Protein AF-A0A7C5J771-F1 (afdb_monomer)

Solvent-accessible surface area (backbone atoms only — not comparable to full-atom values): 5574 Å² total; per-residue (Å²): 132,83,84,83,63,38,43,35,36,41,27,41,78,88,68,50,71,83,47,77,44,59,74,85,62,98,70,82,78,76,44,67,43,86,45,91,99,46,33,26,35,40,42,54,72,89,44,48,48,36,40,71,98,40,75,53,65,66,87,81,42,66,66,50,98,90,43,32,26,72,41,87,40,63,89,75,47,41,35,38,41,39,44,98,64,33,36,37,39,37,34,58,116

Mean predicted aligned error: 6.94 Å

Radius of gyration: 12.72 Å; Cα contacts (8 Å, |Δi|>4): 174; chains: 1; bounding box: 32×28×36 Å

Structure (mmCIF, N/CA/C/O backbone):
data_AF-A0A7C5J771-F1
#
_entry.id   AF-A0A7C5J771-F1
#
loop_
_atom_site.group_PDB
_atom_site.id
_atom_site.type_symbol
_atom_site.label_atom_id
_atom_site.label_alt_id
_atom_site.label_comp_id
_atom_site.label_asym_id
_atom_site.label_entity_id
_atom_site.label_seq_id
_atom_site.pdbx_PDB_ins_code
_atom_site.Cartn_x
_atom_site.Cartn_y
_atom_site.Cartn_z
_atom_site.occupa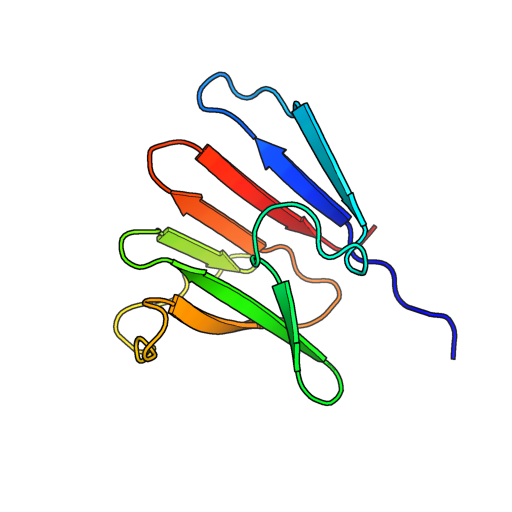ncy
_atom_site.B_iso_or_equiv
_atom_site.auth_seq_id
_atom_site.auth_comp_id
_atom_site.auth_asym_id
_atom_site.auth_atom_id
_atom_site.pdbx_PDB_model_num
ATOM 1 N N . MET A 1 1 ? 6.414 9.467 -24.761 1.00 42.94 1 MET A N 1
ATOM 2 C CA . MET A 1 1 ? 5.690 8.638 -23.779 1.00 42.94 1 MET A CA 1
ATOM 3 C C . MET A 1 1 ? 4.862 9.582 -22.930 1.00 42.94 1 MET A C 1
ATOM 5 O O . MET A 1 1 ? 5.429 10.524 -22.393 1.00 42.94 1 MET A O 1
ATOM 9 N N . SER A 1 2 ? 3.541 9.431 -22.921 1.00 49.94 2 SER A N 1
ATOM 10 C CA . SER A 1 2 ? 2.648 10.178 -22.030 1.00 49.94 2 SER A CA 1
ATOM 11 C C . SER A 1 2 ? 2.971 9.811 -20.581 1.00 49.94 2 SER A C 1
ATOM 13 O O . SER A 1 2 ? 3.162 8.634 -20.282 1.00 49.94 2 SER A O 1
ATOM 15 N N . ALA A 1 3 ? 3.074 10.804 -19.696 1.00 57.59 3 ALA A N 1
ATOM 16 C CA . ALA A 1 3 ? 3.210 10.545 -18.268 1.00 57.59 3 ALA A CA 1
ATOM 17 C C . ALA A 1 3 ? 1.941 9.822 -17.793 1.00 57.59 3 ALA A C 1
ATOM 19 O O . ALA A 1 3 ? 0.838 10.336 -17.969 1.00 57.59 3 ALA A O 1
ATOM 20 N N . GLN A 1 4 ? 2.097 8.606 -17.274 1.00 65.12 4 GLN A N 1
ATOM 21 C CA . GLN A 1 4 ? 1.004 7.866 -16.656 1.00 65.12 4 GLN A CA 1
ATOM 22 C C . GLN A 1 4 ? 0.716 8.507 -15.297 1.00 65.12 4 GLN A C 1
ATOM 24 O O . GLN A 1 4 ? 1.613 8.598 -14.458 1.00 65.12 4 GLN A O 1
ATOM 29 N N . THR A 1 5 ? -0.510 8.990 -15.102 1.00 66.00 5 THR A N 1
ATOM 30 C CA . THR A 1 5 ? -0.946 9.578 -13.831 1.00 66.00 5 THR A CA 1
ATOM 31 C C . THR A 1 5 ? -1.557 8.482 -12.973 1.00 66.00 5 THR A C 1
ATOM 33 O O . THR A 1 5 ? -2.393 7.718 -13.442 1.00 66.00 5 THR A O 1
ATOM 36 N N . ILE A 1 6 ? -1.131 8.404 -11.717 1.00 66.88 6 ILE A N 1
ATOM 37 C CA . ILE A 1 6 ? -1.767 7.571 -10.699 1.00 66.88 6 ILE A CA 1
ATOM 38 C C . ILE A 1 6 ? -2.464 8.511 -9.724 1.00 66.88 6 ILE A C 1
ATOM 40 O O . ILE A 1 6 ? -1.881 9.523 -9.313 1.00 66.88 6 ILE A O 1
ATOM 44 N N . GLU A 1 7 ? -3.690 8.165 -9.348 1.00 74.06 7 GLU A N 1
ATOM 45 C CA . GLU A 1 7 ? -4.429 8.853 -8.300 1.00 74.06 7 GLU A CA 1
ATOM 46 C C . GLU A 1 7 ? -4.473 7.980 -7.043 1.00 74.06 7 GLU A C 1
ATOM 48 O O . GLU A 1 7 ? -4.756 6.780 -7.088 1.00 74.06 7 GLU A O 1
ATOM 53 N N . ALA A 1 8 ? -4.187 8.598 -5.901 1.00 74.12 8 ALA A N 1
ATOM 54 C CA . ALA A 1 8 ? -4.393 8.002 -4.592 1.00 74.12 8 ALA A CA 1
ATOM 55 C C . ALA A 1 8 ? -5.478 8.767 -3.830 1.00 74.12 8 ALA A C 1
ATOM 57 O O . ALA A 1 8 ? -5.614 9.981 -3.972 1.00 74.12 8 ALA A O 1
ATOM 58 N N . ALA A 1 9 ? -6.248 8.066 -3.006 1.00 79.88 9 ALA A N 1
ATOM 59 C CA . ALA A 1 9 ? -7.286 8.638 -2.164 1.00 79.88 9 ALA A CA 1
ATOM 60 C C . ALA A 1 9 ? -7.091 8.217 -0.705 1.00 79.88 9 ALA A C 1
ATOM 62 O O . ALA A 1 9 ? -6.787 7.057 -0.417 1.00 79.88 9 ALA A O 1
ATOM 63 N N . ILE A 1 10 ? -7.305 9.157 0.220 1.00 80.00 10 ILE A N 1
ATOM 64 C CA . ILE A 1 10 ? -7.315 8.876 1.659 1.00 80.00 10 ILE A CA 1
ATOM 65 C C . ILE A 1 10 ? -8.759 8.769 2.124 1.00 80.00 10 ILE A C 1
ATOM 67 O O . ILE A 1 10 ? -9.512 9.748 2.081 1.00 80.00 10 ILE A O 1
ATOM 71 N N . ARG A 1 11 ? -9.122 7.580 2.599 1.00 83.44 11 ARG A N 1
ATOM 72 C CA . ARG A 1 11 ? -10.418 7.268 3.186 1.00 83.44 11 ARG A CA 1
ATOM 73 C C . ARG A 1 11 ? -10.296 7.139 4.702 1.00 83.44 11 ARG A C 1
ATOM 75 O O . ARG A 1 11 ? -9.486 6.372 5.222 1.00 83.44 11 ARG A O 1
ATOM 82 N N . PHE A 1 12 ? -11.124 7.889 5.414 1.00 82.94 12 PHE A N 1
ATOM 83 C CA . PHE A 1 12 ? -11.154 7.910 6.874 1.00 82.94 12 PHE A CA 1
ATOM 84 C C . PHE A 1 12 ? -12.074 6.811 7.437 1.00 82.94 12 PHE A C 1
ATOM 86 O O . PHE A 1 12 ? -12.837 6.208 6.678 1.00 82.94 12 PHE A O 1
ATOM 93 N N . PRO A 1 13 ? -12.023 6.522 8.756 1.00 85.69 13 PRO A N 1
ATOM 94 C CA . PRO A 1 13 ? -12.852 5.480 9.373 1.00 85.69 13 PRO A CA 1
ATOM 95 C C . PRO A 1 13 ? -14.366 5.648 9.168 1.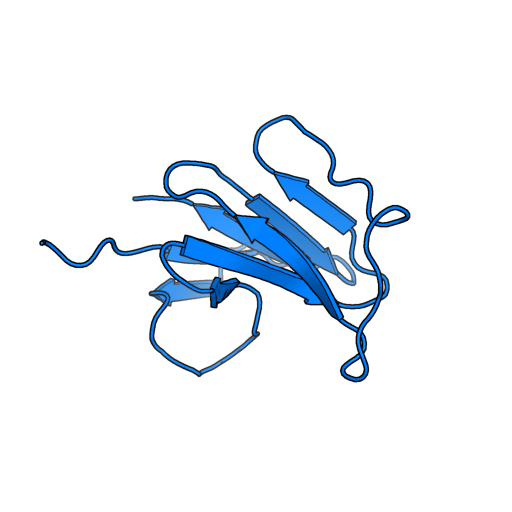00 85.69 13 PRO A C 1
ATOM 97 O O . PRO A 1 13 ? -15.1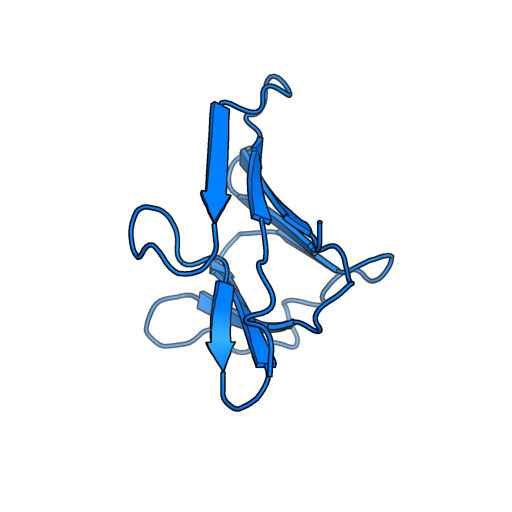09 4.675 9.254 1.00 85.69 13 PRO A O 1
ATOM 100 N N . ASP A 1 14 ? -14.827 6.871 8.905 1.00 87.69 14 ASP A N 1
ATOM 101 C CA . ASP A 1 14 ? -16.219 7.203 8.577 1.00 87.69 14 ASP A CA 1
ATOM 102 C C . ASP A 1 14 ? -16.594 6.909 7.110 1.00 87.69 14 ASP A C 1
ATOM 104 O O . ASP A 1 14 ? -17.747 7.075 6.715 1.00 87.69 14 ASP A O 1
ATOM 108 N N . GLY A 1 15 ? -15.638 6.447 6.301 1.00 81.12 15 GLY A N 1
ATOM 109 C CA . GLY A 1 15 ? -15.804 6.141 4.885 1.00 81.12 15 GLY A CA 1
ATOM 110 C C . GLY A 1 15 ? -15.624 7.341 3.953 1.00 81.12 15 GLY A C 1
ATOM 111 O O . GLY A 1 15 ? -15.646 7.148 2.733 1.00 81.12 15 GLY A O 1
ATOM 112 N N . GLU A 1 16 ? -15.412 8.548 4.486 1.00 87.69 16 GLU A N 1
ATOM 113 C CA . GLU A 1 16 ? -15.257 9.774 3.705 1.00 87.69 16 GLU A CA 1
ATOM 114 C C . GLU A 1 16 ? -13.879 9.833 3.030 1.00 87.69 16 GLU A C 1
ATOM 116 O O . GLU A 1 16 ? -12.851 9.547 3.650 1.00 87.69 16 GLU A O 1
ATOM 121 N N . ILE A 1 17 ? -13.853 10.236 1.755 1.00 82.81 17 ILE A N 1
ATOM 122 C CA . ILE A 1 17 ? -12.616 10.594 1.056 1.00 82.81 17 ILE A CA 1
ATOM 123 C C . ILE A 1 17 ? -12.400 12.090 1.236 1.00 82.81 17 ILE A C 1
ATOM 125 O O . ILE A 1 17 ? -13.179 12.882 0.707 1.00 82.81 17 ILE A O 1
ATOM 129 N N . ARG A 1 18 ? -11.334 12.480 1.936 1.00 79.50 18 ARG A N 1
ATOM 130 C CA . ARG A 1 18 ? -11.029 13.908 2.156 1.00 79.50 18 ARG A CA 1
ATOM 131 C C . ARG A 1 18 ? -9.891 14.429 1.293 1.00 79.50 18 ARG A C 1
ATOM 133 O O . ARG A 1 18 ? -9.765 15.636 1.125 1.00 79.50 18 ARG A O 1
ATOM 140 N N . GLU A 1 19 ? -9.080 13.538 0.733 1.00 73.50 19 GLU A N 1
ATOM 141 C CA . GLU A 1 19 ? -7.904 13.922 -0.040 1.00 73.50 19 GLU A CA 1
ATOM 142 C C . GLU A 1 19 ? -7.736 13.014 -1.257 1.00 73.50 19 GLU A C 1
ATOM 144 O O . GLU A 1 19 ? -7.893 11.793 -1.160 1.00 73.50 19 GLU A O 1
ATOM 149 N N . ARG A 1 20 ? -7.434 13.636 -2.402 1.00 73.12 20 ARG A N 1
ATOM 150 C CA . ARG A 1 20 ? -7.007 12.977 -3.638 1.00 73.12 20 ARG A CA 1
ATOM 151 C C . ARG A 1 20 ? -5.629 13.506 -4.006 1.00 73.12 20 ARG A C 1
ATOM 153 O O . ARG A 1 20 ? -5.418 14.717 -4.016 1.00 73.12 20 ARG A O 1
ATOM 160 N N . LEU A 1 21 ? -4.715 12.597 -4.300 1.00 67.12 21 LEU A N 1
ATOM 161 C CA . LEU A 1 21 ? -3.304 12.869 -4.519 1.00 67.12 21 LEU A CA 1
ATOM 162 C C . LEU A 1 21 ? -2.924 12.400 -5.920 1.00 67.12 21 LEU A C 1
ATOM 164 O O . LEU A 1 21 ? -3.137 11.238 -6.259 1.00 67.12 21 LEU A O 1
ATOM 168 N N . CYS A 1 22 ? -2.317 13.282 -6.712 1.00 64.31 22 CYS A N 1
ATOM 169 C CA . CYS A 1 22 ? -1.644 12.875 -7.942 1.00 64.31 22 CYS A CA 1
ATOM 170 C C . CYS A 1 22 ? -0.208 12.478 -7.601 1.00 64.31 22 CYS A C 1
ATOM 172 O O . CYS A 1 22 ? 0.548 13.275 -7.028 1.00 64.31 22 CYS A O 1
ATOM 174 N N . VAL A 1 23 ? 0.177 11.255 -7.963 1.00 56.97 23 VAL A N 1
ATOM 175 C CA . VAL A 1 23 ? 1.510 10.736 -7.652 1.00 56.97 23 VAL A CA 1
ATOM 176 C C . VAL A 1 23 ? 2.562 11.548 -8.423 1.00 56.97 23 VAL A C 1
ATOM 178 O O . VAL A 1 23 ? 2.604 11.553 -9.650 1.00 56.97 23 VAL A O 1
ATOM 181 N N . GLY A 1 24 ? 3.368 12.313 -7.679 1.00 52.38 24 GLY A N 1
ATOM 182 C CA . GLY A 1 24 ? 4.308 13.316 -8.200 1.00 52.38 24 GLY A CA 1
ATOM 183 C C . GLY A 1 24 ? 4.440 14.549 -7.298 1.00 52.38 24 GLY A C 1
ATOM 184 O O . GLY A 1 24 ? 5.476 15.214 -7.299 1.00 52.38 24 GLY A O 1
ATOM 185 N N . GLN A 1 25 ? 3.436 14.828 -6.459 1.00 49.62 25 GLN A N 1
ATOM 186 C CA . GLN A 1 25 ? 3.550 15.824 -5.394 1.00 49.62 25 GLN A CA 1
ATOM 187 C C . GLN A 1 25 ? 3.986 15.151 -4.085 1.00 49.62 25 GLN A C 1
ATOM 189 O O . GLN A 1 25 ? 3.228 14.416 -3.467 1.00 49.62 25 GLN A O 1
ATOM 194 N N . ARG A 1 26 ? 5.225 15.422 -3.648 1.00 45.75 26 ARG A N 1
ATOM 195 C CA . ARG A 1 26 ? 5.850 14.959 -2.383 1.00 45.75 26 ARG A CA 1
ATOM 196 C C . ARG A 1 26 ? 5.205 15.563 -1.120 1.00 45.75 26 ARG A C 1
ATOM 198 O O . ARG A 1 26 ? 5.900 15.965 -0.188 1.00 45.75 26 ARG A O 1
ATOM 205 N N . ARG A 1 27 ? 3.883 15.708 -1.080 1.00 43.47 27 ARG A N 1
ATOM 206 C CA . ARG A 1 27 ? 3.167 16.238 0.081 1.00 43.47 27 ARG A CA 1
ATOM 207 C C . ARG A 1 27 ? 2.149 15.215 0.552 1.00 43.47 27 ARG A C 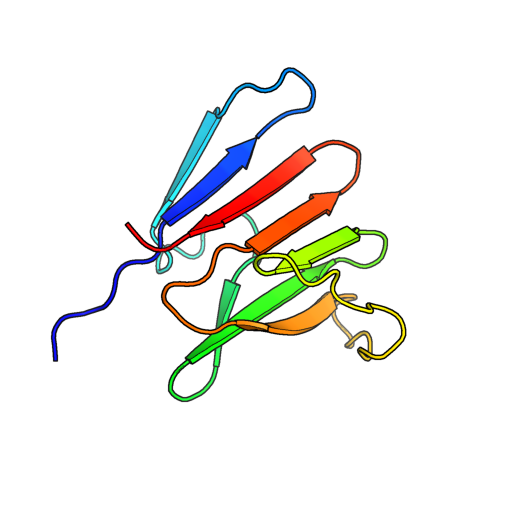1
ATOM 209 O O . ARG A 1 27 ? 1.086 15.098 -0.026 1.00 43.47 27 ARG A O 1
ATOM 216 N N . GLY A 1 28 ? 2.509 14.531 1.634 1.00 42.81 28 GLY A N 1
ATOM 217 C CA . GLY A 1 28 ? 1.577 13.773 2.457 1.00 42.81 28 GLY A CA 1
ATOM 218 C C . GLY A 1 28 ? 1.517 12.296 2.097 1.00 42.81 28 GLY A C 1
ATOM 219 O O . GLY A 1 28 ? 0.740 11.902 1.246 1.00 42.81 28 GLY A O 1
ATOM 220 N N . PHE A 1 29 ? 2.298 11.500 2.828 1.00 47.53 29 PHE A N 1
ATOM 221 C CA . PHE A 1 29 ? 2.302 10.034 2.857 1.00 47.53 29 PHE A CA 1
ATOM 222 C C . PHE A 1 29 ? 2.935 9.341 1.645 1.00 47.53 29 PHE A C 1
ATOM 224 O O . PHE A 1 29 ? 2.346 9.209 0.576 1.00 47.53 29 PHE A O 1
ATOM 231 N N . GLY A 1 30 ? 4.166 8.863 1.865 1.00 53.78 30 GLY A N 1
ATOM 232 C CA . GLY A 1 30 ? 4.900 7.958 0.985 1.00 53.78 30 GLY A CA 1
ATOM 233 C C . GLY A 1 30 ? 4.211 6.606 0.922 1.00 53.78 30 GLY A C 1
ATOM 234 O O . GLY A 1 30 ? 4.665 5.654 1.526 1.00 53.78 30 GLY A O 1
ATOM 235 N N . LEU A 1 31 ? 3.065 6.543 0.248 1.00 68.12 31 LEU A N 1
ATOM 236 C CA . LEU A 1 31 ? 2.399 5.280 -0.039 1.00 68.12 31 LEU A CA 1
ATOM 237 C C . LEU A 1 31 ? 2.902 4.689 -1.350 1.00 68.12 31 LEU A C 1
ATOM 239 O O . LEU A 1 31 ? 2.876 3.479 -1.507 1.00 68.12 31 LEU A O 1
ATOM 243 N N . LEU A 1 32 ? 3.342 5.531 -2.290 1.00 75.69 32 LEU A N 1
ATOM 244 C CA . LEU A 1 32 ? 3.845 5.110 -3.589 1.00 75.69 32 LEU A CA 1
ATOM 245 C C . LEU A 1 32 ? 5.096 5.907 -3.967 1.00 75.69 32 LEU A C 1
ATOM 247 O O . LEU A 1 32 ? 5.065 7.139 -3.992 1.00 75.69 32 LEU A O 1
ATOM 251 N N . GLU A 1 33 ? 6.171 5.209 -4.314 1.00 76.88 33 GLU A N 1
ATOM 252 C CA . GLU A 1 33 ? 7.419 5.806 -4.786 1.00 76.88 33 GLU A CA 1
ATOM 253 C C . GLU A 1 33 ? 7.785 5.294 -6.186 1.00 76.88 33 GLU A C 1
ATOM 255 O O . GLU A 1 33 ? 7.548 4.120 -6.491 1.00 76.88 33 GLU A O 1
ATOM 260 N N . PRO A 1 34 ? 8.362 6.137 -7.064 1.00 75.81 34 PRO A N 1
ATOM 261 C CA . PRO A 1 34 ? 8.936 5.666 -8.319 1.00 75.81 34 PRO A CA 1
ATOM 262 C C . PRO A 1 34 ? 10.079 4.679 -8.046 1.00 75.81 34 PRO A C 1
ATOM 264 O O . PRO A 1 34 ? 10.986 4.980 -7.271 1.00 75.81 34 PRO A O 1
ATOM 267 N N . ALA A 1 35 ? 10.071 3.526 -8.713 1.00 76.62 35 ALA A N 1
ATOM 268 C CA . ALA A 1 35 ? 11.105 2.504 -8.576 1.00 76.62 35 ALA A CA 1
ATOM 269 C C . ALA A 1 35 ? 11.468 1.922 -9.947 1.00 76.62 35 ALA A C 1
ATOM 271 O O . ALA A 1 35 ? 10.735 1.106 -10.508 1.00 76.62 35 ALA A O 1
ATOM 272 N N . GLY A 1 36 ? 12.616 2.344 -10.489 1.00 76.75 36 GLY A N 1
ATOM 273 C CA . GLY A 1 36 ? 13.036 1.975 -11.844 1.00 76.75 36 GLY A CA 1
ATOM 274 C C . GLY A 1 36 ? 12.001 2.411 -12.884 1.00 76.75 36 GLY A C 1
ATOM 275 O O . GLY A 1 36 ? 11.622 3.579 -12.919 1.00 76.75 36 GLY A O 1
ATOM 276 N N . ASP A 1 37 ? 11.526 1.454 -13.683 1.00 71.25 37 ASP A N 1
ATOM 277 C CA . ASP A 1 37 ? 10.497 1.664 -14.714 1.00 71.25 37 ASP A CA 1
ATOM 278 C C . ASP A 1 37 ? 9.056 1.520 -14.181 1.00 71.25 37 ASP A C 1
ATOM 280 O O . ASP A 1 37 ? 8.099 1.496 -14.955 1.00 71.25 37 ASP A O 1
ATOM 284 N N . GLY A 1 38 ? 8.884 1.386 -12.864 1.00 76.44 38 GLY A N 1
ATOM 285 C CA . GLY A 1 38 ? 7.588 1.176 -12.229 1.00 76.44 38 GLY A CA 1
ATOM 286 C C . GLY A 1 38 ? 7.433 1.945 -10.925 1.00 76.44 38 GLY A C 1
ATOM 287 O O . GLY A 1 38 ? 8.048 2.989 -10.699 1.00 76.44 38 GLY A O 1
ATOM 288 N N . TRP A 1 39 ? 6.585 1.408 -10.056 1.00 80.00 39 TRP A N 1
ATOM 289 C CA . TRP A 1 39 ? 6.224 2.019 -8.788 1.00 80.00 39 TRP A CA 1
ATOM 290 C C . TRP A 1 39 ? 6.359 1.002 -7.663 1.00 80.00 39 TRP A C 1
ATOM 292 O O . TRP A 1 39 ? 6.239 -0.206 -7.863 1.00 80.00 39 TRP A O 1
ATOM 302 N N . THR A 1 40 ? 6.602 1.491 -6.461 1.00 83.25 40 THR A N 1
ATOM 303 C CA . THR A 1 40 ? 6.656 0.689 -5.245 1.00 83.25 40 THR A CA 1
ATOM 304 C C . THR A 1 40 ? 5.642 1.233 -4.266 1.00 83.25 40 THR A C 1
ATOM 306 O O . THR A 1 40 ? 5.624 2.428 -4.001 1.00 83.25 40 THR A O 1
ATOM 309 N N . LEU A 1 41 ? 4.803 0.350 -3.737 1.00 83.44 41 LEU A N 1
ATOM 310 C CA . LEU A 1 41 ? 3.932 0.635 -2.613 1.00 83.44 41 LEU A CA 1
ATOM 311 C C . LEU A 1 41 ? 4.754 0.546 -1.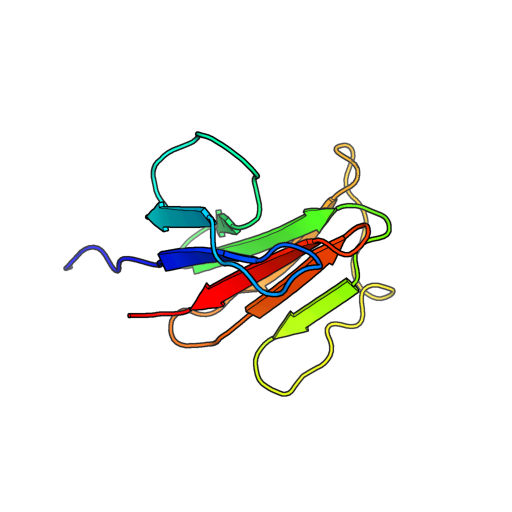323 1.00 83.44 41 LEU A C 1
ATOM 313 O O . LEU A 1 41 ? 5.272 -0.526 -0.993 1.00 83.44 41 LEU A O 1
ATOM 317 N N . CYS A 1 42 ? 4.863 1.658 -0.608 1.00 84.38 42 CYS A N 1
ATOM 318 C CA . CYS A 1 42 ? 5.548 1.750 0.673 1.00 84.38 42 CYS A CA 1
ATOM 319 C C . CYS A 1 42 ? 4.518 1.581 1.797 1.00 84.38 42 CYS A C 1
ATOM 321 O O . CYS A 1 42 ? 3.517 2.295 1.892 1.00 84.38 42 CYS A O 1
ATOM 323 N N . ILE A 1 43 ? 4.714 0.540 2.604 1.00 85.50 43 ILE A N 1
ATOM 324 C CA . ILE A 1 43 ? 3.732 0.034 3.562 1.00 85.50 43 ILE A CA 1
ATOM 325 C C . ILE A 1 43 ? 4.330 0.165 4.965 1.00 85.50 43 ILE A C 1
ATOM 327 O O . ILE A 1 43 ? 5.210 -0.630 5.321 1.00 85.50 43 ILE A O 1
ATOM 331 N N . PRO A 1 44 ? 3.849 1.108 5.793 1.00 85.25 44 PRO A N 1
ATOM 332 C CA . PRO A 1 44 ? 4.359 1.294 7.145 1.00 85.25 44 PRO A CA 1
ATOM 333 C C . PRO A 1 44 ? 4.247 0.035 8.009 1.00 85.25 44 PRO A C 1
ATOM 335 O O . PRO A 1 44 ? 3.331 -0.789 7.865 1.00 85.25 44 PRO A O 1
ATOM 338 N N . PHE A 1 45 ? 5.159 -0.110 8.967 1.00 83.44 45 PHE A N 1
ATOM 339 C CA . PHE A 1 45 ? 5.062 -1.164 9.966 1.00 83.44 45 PHE A CA 1
ATOM 340 C C . PHE A 1 45 ? 3.716 -1.116 10.709 1.00 83.44 45 PHE A C 1
ATOM 342 O O . PHE A 1 45 ? 3.238 -0.064 11.122 1.00 83.44 45 PHE A O 1
ATOM 349 N N . 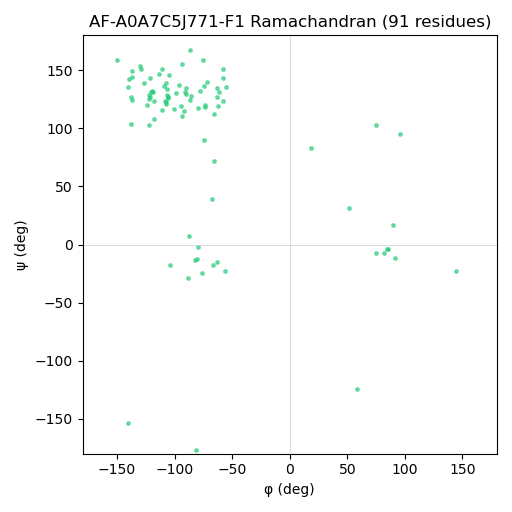GLY A 1 46 ? 3.092 -2.283 10.886 1.00 83.25 46 GLY A N 1
ATOM 350 C CA . GLY A 1 46 ? 1.769 -2.407 11.508 1.00 83.25 46 GLY A CA 1
ATOM 351 C C . GLY A 1 46 ? 0.576 -2.144 10.580 1.00 83.25 46 GLY A C 1
ATOM 352 O O . GLY A 1 46 ? -0.554 -2.425 10.982 1.00 83.25 46 GLY A O 1
ATOM 353 N N . ALA A 1 47 ? 0.795 -1.681 9.345 1.00 86.44 47 ALA A N 1
ATOM 354 C CA . ALA A 1 47 ? -0.268 -1.577 8.351 1.00 86.44 47 ALA A CA 1
ATOM 355 C C . ALA A 1 47 ? -0.645 -2.952 7.766 1.00 86.44 47 ALA A C 1
ATOM 357 O O . ALA A 1 47 ? 0.137 -3.905 7.816 1.00 86.44 47 ALA A O 1
ATOM 358 N N . LYS A 1 48 ? -1.850 -3.051 7.200 1.00 86.50 48 LYS A N 1
ATOM 359 C CA . LYS A 1 48 ? -2.290 -4.157 6.332 1.00 86.50 48 LYS A CA 1
ATOM 360 C C . LYS A 1 48 ? -2.297 -3.663 4.891 1.00 86.50 48 LYS A C 1
ATOM 362 O O . LYS A 1 48 ? -2.620 -2.503 4.674 1.00 86.50 48 LYS A O 1
ATOM 367 N N . ALA A 1 49 ? -1.987 -4.516 3.918 1.00 86.81 49 ALA A N 1
ATOM 368 C CA . ALA A 1 49 ? -2.046 -4.133 2.509 1.00 86.81 49 ALA A CA 1
ATOM 369 C C . ALA A 1 49 ? -2.685 -5.218 1.634 1.00 86.81 49 ALA A C 1
ATOM 371 O O . ALA A 1 49 ? -2.556 -6.415 1.906 1.00 86.81 49 ALA A O 1
ATOM 372 N N . SER A 1 50 ? -3.351 -4.794 0.565 1.00 85.06 50 SER A N 1
ATOM 373 C CA . SER A 1 50 ? -3.885 -5.665 -0.485 1.00 85.06 50 SER A CA 1
ATOM 374 C C . SER A 1 50 ? -3.671 -5.034 -1.852 1.00 85.06 50 SER A C 1
ATOM 376 O O . SER A 1 50 ? -3.816 -3.824 -1.990 1.00 85.06 50 SER A O 1
ATOM 378 N N . CYS A 1 51 ? -3.366 -5.852 -2.854 1.00 82.19 51 CYS A N 1
ATOM 379 C CA . CYS A 1 51 ? -3.269 -5.446 -4.251 1.00 82.19 51 CYS A CA 1
ATOM 380 C C . CYS A 1 51 ? -4.214 -6.338 -5.058 1.00 82.19 51 CYS A C 1
ATOM 382 O O . CYS A 1 51 ? -4.101 -7.552 -4.976 1.00 82.19 51 CYS A O 1
ATOM 384 N N . GLU A 1 52 ? -5.188 -5.737 -5.737 1.00 77.00 52 GLU A N 1
ATOM 385 C CA . GLU A 1 52 ? -6.202 -6.335 -6.613 1.00 77.00 52 GLU A CA 1
ATOM 386 C C . GLU A 1 52 ? -6.433 -7.849 -6.430 1.00 77.00 52 GLU A C 1
ATOM 388 O O . GLU A 1 52 ? -5.882 -8.696 -7.129 1.00 77.00 52 GLU A O 1
ATOM 393 N N . GLY A 1 53 ? -7.253 -8.201 -5.435 1.00 63.16 53 GLY A N 1
ATOM 394 C CA . GLY A 1 53 ? -7.648 -9.591 -5.171 1.00 63.16 53 GLY A CA 1
ATOM 395 C C . GLY A 1 53 ? -6.575 -10.471 -4.515 1.00 63.16 53 GLY A C 1
ATOM 396 O O . GLY A 1 53 ? -6.889 -11.578 -4.080 1.00 63.16 53 GLY A O 1
ATOM 397 N N . VAL A 1 54 ? -5.343 -9.980 -4.370 1.00 66.62 54 VAL A N 1
ATOM 398 C CA . VAL A 1 54 ? -4.233 -10.655 -3.695 1.00 66.62 54 VAL A CA 1
ATOM 399 C C . VAL A 1 54 ? -3.908 -9.915 -2.398 1.00 66.62 54 VAL A C 1
ATOM 401 O O . VAL A 1 54 ? -3.481 -8.757 -2.379 1.00 66.62 54 VAL A O 1
ATOM 404 N N . ALA A 1 55 ? -4.112 -10.587 -1.266 1.00 67.88 55 ALA A N 1
ATOM 405 C CA . ALA A 1 55 ? -3.593 -10.090 0.002 1.00 67.88 55 ALA A CA 1
ATOM 406 C C . ALA A 1 55 ? -2.059 -10.071 -0.070 1.00 67.88 55 ALA A C 1
ATOM 408 O O . ALA A 1 55 ? -1.444 -11.086 -0.400 1.00 67.88 55 ALA A O 1
ATOM 409 N N . VAL A 1 56 ? -1.439 -8.929 0.232 1.00 75.88 56 VAL A N 1
ATOM 410 C CA . VAL A 1 56 ? 0.023 -8.839 0.268 1.00 75.88 56 VAL A CA 1
ATOM 411 C C . VAL A 1 56 ? 0.495 -9.558 1.530 1.00 75.88 56 VAL A C 1
ATOM 413 O O . VAL A 1 56 ? 0.147 -9.151 2.641 1.00 75.88 56 VAL A O 1
ATOM 416 N N . ASP A 1 57 ? 1.291 -10.622 1.385 1.00 79.75 57 ASP A N 1
ATOM 417 C CA . ASP A 1 57 ? 1.919 -11.266 2.540 1.00 79.75 57 ASP A CA 1
ATOM 418 C C . ASP A 1 57 ? 3.071 -10.401 3.065 1.00 79.75 57 ASP A C 1
ATOM 420 O O . ASP A 1 57 ? 4.232 -10.528 2.678 1.00 79.75 57 ASP A O 1
ATOM 424 N N . LEU A 1 58 ? 2.733 -9.506 3.990 1.00 76.12 58 LEU A N 1
ATOM 425 C CA . LEU A 1 58 ? 3.680 -8.585 4.614 1.00 76.12 58 LEU A CA 1
ATOM 426 C C . LEU A 1 58 ? 4.780 -9.286 5.420 1.00 76.12 58 LEU A C 1
ATOM 428 O O . LEU A 1 58 ? 5.763 -8.635 5.767 1.00 76.12 58 LEU A O 1
ATOM 432 N N . ARG A 1 59 ? 4.631 -10.576 5.755 1.00 80.25 59 ARG A N 1
ATOM 433 C CA . ARG A 1 59 ? 5.677 -11.339 6.456 1.00 80.25 59 ARG A CA 1
ATOM 434 C C . ARG A 1 59 ? 6.816 -11.737 5.523 1.00 80.25 59 ARG A C 1
ATOM 436 O O . ARG A 1 59 ? 7.924 -11.947 6.001 1.00 80.25 59 ARG A O 1
ATOM 443 N N . ALA A 1 60 ? 6.544 -11.823 4.222 1.00 82.19 60 ALA A N 1
ATOM 444 C CA . ALA A 1 60 ? 7.544 -12.111 3.201 1.00 82.19 60 ALA A CA 1
ATOM 445 C C . ALA A 1 60 ? 8.362 -10.869 2.800 1.00 82.19 60 ALA A C 1
ATOM 447 O O . ALA A 1 60 ? 9.384 -11.003 2.132 1.00 82.19 60 ALA A O 1
ATOM 448 N N . LEU A 1 61 ? 7.926 -9.669 3.202 1.00 81.69 61 LEU A N 1
ATOM 449 C CA . LEU A 1 61 ? 8.599 -8.410 2.896 1.00 81.69 61 LEU A CA 1
ATOM 450 C C . LEU A 1 61 ? 9.459 -7.945 4.076 1.00 81.69 61 LEU A C 1
ATOM 452 O O . LEU A 1 61 ? 8.993 -7.854 5.216 1.00 81.69 61 LEU A O 1
ATOM 456 N N . THR A 1 62 ? 10.711 -7.601 3.785 1.00 84.25 62 THR A N 1
ATOM 457 C CA . THR A 1 62 ? 11.636 -7.022 4.763 1.00 84.25 62 THR A CA 1
ATOM 458 C C . THR A 1 62 ? 11.228 -5.589 5.094 1.00 84.25 62 THR A C 1
ATOM 460 O O . THR A 1 62 ? 10.836 -4.830 4.210 1.00 84.25 62 THR A O 1
ATOM 463 N N . ILE A 1 63 ? 11.329 -5.233 6.375 1.00 84.69 63 ILE A N 1
ATOM 464 C CA . ILE A 1 63 ? 11.177 -3.855 6.844 1.00 84.69 63 ILE A CA 1
ATOM 465 C C . ILE A 1 63 ? 12.535 -3.171 6.718 1.00 84.69 63 ILE A C 1
ATOM 467 O O . ILE A 1 63 ? 13.538 -3.705 7.199 1.00 84.69 63 ILE A O 1
ATOM 471 N N . ASP A 1 64 ? 12.570 -2.021 6.065 1.00 84.81 64 ASP A N 1
ATOM 472 C CA . ASP A 1 64 ? 13.788 -1.242 5.905 1.00 84.81 64 ASP A CA 1
ATOM 473 C C . ASP A 1 64 ? 14.105 -0.381 7.148 1.00 84.81 64 ASP A C 1
ATOM 475 O O . ASP A 1 6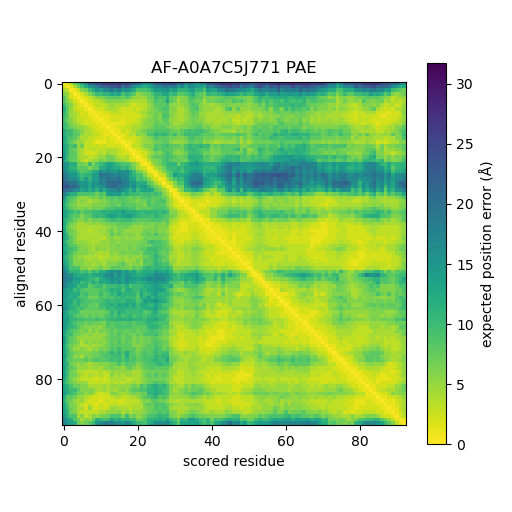4 ? 13.424 -0.432 8.175 1.00 84.81 64 ASP A O 1
ATOM 479 N N . ALA A 1 65 ? 15.165 0.428 7.072 1.00 84.06 65 ALA A N 1
ATOM 480 C CA . ALA A 1 65 ? 15.572 1.297 8.177 1.00 84.06 65 ALA A CA 1
ATOM 481 C C . ALA A 1 65 ? 14.567 2.426 8.486 1.00 84.06 65 ALA A C 1
ATOM 483 O O . ALA A 1 65 ? 14.632 3.006 9.570 1.00 84.06 65 ALA A O 1
ATOM 484 N N . SER A 1 66 ? 13.658 2.743 7.557 1.00 80.75 66 SER A N 1
ATOM 485 C CA . SER A 1 66 ? 12.590 3.725 7.762 1.00 80.75 66 SER A CA 1
ATOM 486 C C . SER A 1 66 ? 11.378 3.132 8.492 1.00 80.75 66 SER A C 1
ATOM 488 O O . SER A 1 66 ? 10.552 3.873 9.024 1.00 80.75 66 SER A O 1
ATOM 490 N N . GLY A 1 67 ? 11.309 1.801 8.599 1.00 84.06 67 GLY A N 1
ATOM 491 C CA . GLY A 1 67 ? 10.168 1.099 9.177 1.00 84.06 67 GLY A CA 1
ATOM 492 C C . GLY A 1 67 ? 9.099 0.743 8.143 1.00 84.06 67 GLY A C 1
ATOM 493 O O . GLY A 1 67 ? 7.973 0.415 8.527 1.00 84.06 67 GLY A O 1
ATOM 494 N N . GLU A 1 68 ? 9.433 0.775 6.853 1.00 86.56 68 GLU A N 1
ATOM 495 C CA . GLU A 1 68 ? 8.508 0.517 5.754 1.00 86.56 68 GLU A CA 1
ATOM 496 C C . GLU A 1 68 ? 8.835 -0.801 5.047 1.00 86.56 68 GLU A C 1
ATOM 498 O O . GLU A 1 68 ? 9.966 -1.288 5.037 1.00 86.56 68 GLU A O 1
ATOM 503 N N . ARG A 1 69 ? 7.800 -1.424 4.481 1.00 88.12 69 ARG A N 1
ATOM 504 C CA . ARG A 1 69 ? 7.921 -2.574 3.582 1.00 88.12 69 ARG A CA 1
ATOM 505 C C . ARG A 1 69 ? 7.612 -2.122 2.174 1.00 88.12 69 ARG A C 1
ATOM 507 O O . ARG A 1 69 ? 6.649 -1.393 1.961 1.00 88.12 69 ARG A O 1
ATOM 514 N N . HIS A 1 70 ? 8.388 -2.605 1.219 1.00 86.25 70 HIS A N 1
ATOM 515 C CA . HIS A 1 70 ? 8.275 -2.196 -0.173 1.00 86.25 70 HIS A CA 1
ATOM 516 C C . HIS A 1 70 ? 7.664 -3.329 -0.993 1.00 86.25 70 HIS A C 1
ATOM 518 O O . HIS A 1 70 ? 8.188 -4.444 -1.011 1.00 86.25 70 HIS A O 1
ATOM 524 N N . PHE A 1 71 ? 6.546 -3.050 -1.658 1.00 84.81 71 PHE A N 1
ATOM 525 C CA . PHE A 1 71 ? 5.868 -3.993 -2.541 1.00 84.81 71 PHE A CA 1
ATOM 526 C C . PHE A 1 71 ? 5.840 -3.441 -3.972 1.00 84.81 71 PHE A C 1
ATOM 528 O O . PHE A 1 71 ? 5.318 -2.345 -4.174 1.00 84.81 71 PHE A O 1
ATOM 535 N N . PRO A 1 72 ? 6.364 -4.164 -4.977 1.00 84.31 72 PRO A N 1
ATOM 536 C CA . PRO A 1 72 ? 6.279 -3.726 -6.367 1.00 84.31 72 PRO A CA 1
ATOM 537 C C . PRO A 1 72 ? 4.821 -3.538 -6.797 1.00 84.31 72 PRO A C 1
ATOM 539 O O . PRO A 1 72 ? 4.017 -4.465 -6.720 1.00 84.31 72 PRO A O 1
ATOM 542 N N . TYR A 1 73 ? 4.483 -2.339 -7.261 1.00 79.25 73 TYR A N 1
ATOM 543 C CA . TYR A 1 73 ? 3.155 -1.996 -7.749 1.00 79.25 73 TYR A CA 1
ATOM 544 C C . TYR A 1 73 ? 3.189 -1.830 -9.268 1.00 79.25 73 TYR A C 1
ATOM 546 O O . TYR A 1 73 ? 3.949 -1.029 -9.819 1.00 79.25 73 TYR A O 1
ATOM 554 N N . ALA A 1 74 ? 2.345 -2.599 -9.948 1.00 76.69 74 ALA A N 1
ATOM 555 C CA . ALA A 1 74 ? 2.151 -2.486 -11.382 1.00 76.69 74 ALA A CA 1
ATOM 556 C C . ALA A 1 74 ? 1.028 -1.480 -11.682 1.00 76.69 74 ALA A C 1
ATOM 558 O O . ALA A 1 74 ? -0.037 -1.509 -11.064 1.00 76.69 74 ALA A O 1
ATOM 559 N N . PHE A 1 75 ? 1.270 -0.591 -12.647 1.00 71.69 75 PHE A N 1
ATOM 560 C CA . PHE A 1 75 ? 0.270 0.364 -13.123 1.00 71.69 75 PHE A CA 1
ATOM 561 C C . PHE A 1 75 ? -0.983 -0.364 -13.640 1.00 71.69 75 PHE A C 1
ATOM 563 O O . PHE A 1 75 ? -0.870 -1.418 -14.264 1.00 71.69 75 PHE A O 1
ATOM 570 N N . GLY A 1 76 ? -2.168 0.202 -13.401 1.00 71.88 76 GLY A N 1
ATOM 571 C CA . GLY A 1 76 ? -3.449 -0.392 -13.809 1.00 7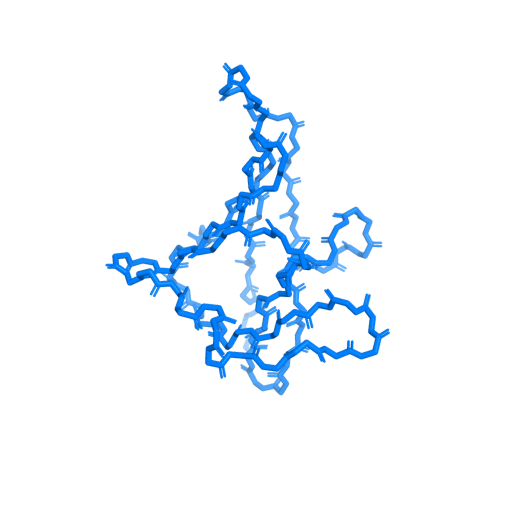1.88 76 GLY A CA 1
ATOM 572 C C . GLY A 1 76 ? -4.105 -1.292 -12.758 1.00 71.88 76 GLY A C 1
ATOM 573 O O . GLY A 1 76 ? -5.281 -1.609 -12.899 1.00 71.88 76 GLY A O 1
ATOM 574 N N . HIS A 1 77 ? -3.388 -1.650 -11.692 1.00 76.81 77 HIS A N 1
ATOM 575 C CA . HIS A 1 77 ? -3.927 -2.441 -10.585 1.00 76.81 77 HIS A CA 1
ATOM 576 C C . HIS A 1 77 ? -4.433 -1.540 -9.458 1.00 76.81 77 HIS A C 1
ATOM 578 O O . HIS A 1 77 ? -3.973 -0.417 -9.300 1.00 76.81 77 HIS A O 1
ATOM 584 N N . SER A 1 78 ? -5.366 -2.003 -8.632 1.00 80.31 78 SER A N 1
ATOM 585 C CA . SER A 1 78 ? -5.752 -1.264 -7.420 1.00 80.31 78 SER A CA 1
ATOM 586 C C . SER A 1 78 ? -4.998 -1.793 -6.206 1.00 80.31 78 SER A C 1
ATOM 588 O O . SER A 1 78 ? -4.899 -3.003 -6.028 1.00 80.31 78 SER A O 1
ATOM 590 N N . ALA A 1 79 ? -4.501 -0.916 -5.341 1.00 82.56 79 ALA A N 1
ATOM 591 C CA . ALA A 1 79 ? -3.891 -1.302 -4.073 1.00 82.56 79 ALA A CA 1
ATOM 592 C C . ALA A 1 79 ? -4.494 -0.511 -2.917 1.00 82.56 79 ALA A C 1
ATOM 594 O O . ALA A 1 79 ? -4.920 0.629 -3.087 1.00 82.56 79 ALA A O 1
ATOM 595 N N . SER A 1 80 ? -4.517 -1.105 -1.727 1.00 85.00 80 SER A N 1
ATOM 596 C CA . SER A 1 80 ? -4.904 -0.400 -0.514 1.00 85.00 80 SER A CA 1
ATOM 597 C C . SER A 1 80 ? -3.996 -0.723 0.656 1.00 85.00 80 SER A C 1
ATOM 599 O O . SER A 1 80 ? -3.593 -1.874 0.827 1.00 85.00 80 SER A O 1
ATOM 601 N N . VAL A 1 81 ? -3.741 0.279 1.492 1.00 85.62 81 VAL A N 1
ATOM 602 C CA . VAL A 1 81 ? -3.018 0.152 2.759 1.00 85.62 81 VAL A CA 1
ATOM 603 C C . VAL A 1 81 ? -3.919 0.651 3.884 1.00 85.62 81 VAL A C 1
ATOM 605 O O . VAL A 1 81 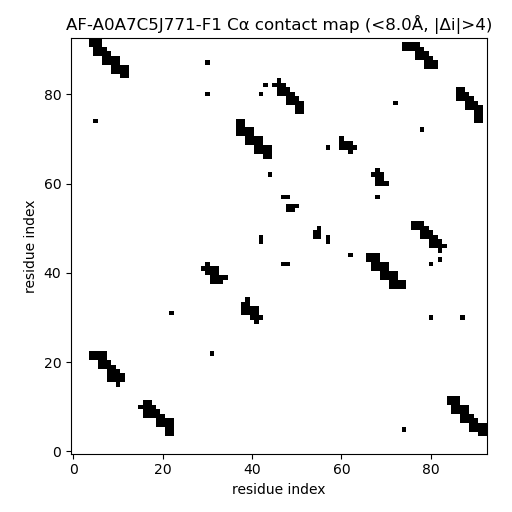? -4.404 1.775 3.838 1.00 85.62 81 VAL A O 1
ATOM 608 N N . ASP A 1 82 ? -4.139 -0.183 4.894 1.00 86.12 82 ASP A N 1
ATOM 609 C CA . ASP A 1 82 ? -4.928 0.135 6.082 1.00 86.12 82 ASP A CA 1
ATOM 610 C C . ASP A 1 82 ? -4.006 0.311 7.291 1.00 86.12 82 ASP A C 1
ATOM 612 O O . ASP A 1 82 ? -3.313 -0.628 7.697 1.00 86.12 82 ASP A O 1
ATOM 616 N N . MET A 1 83 ? -4.037 1.488 7.914 1.00 84.31 83 MET A N 1
ATOM 617 C CA . MET A 1 83 ? -3.269 1.800 9.119 1.00 84.31 83 MET A CA 1
ATOM 618 C C . MET A 1 83 ? -4.137 2.563 10.117 1.00 84.31 83 MET A C 1
ATOM 620 O O . MET A 1 83 ? -4.695 3.607 9.797 1.00 84.31 83 MET A O 1
ATOM 624 N N . ALA A 1 84 ? -4.254 2.041 11.342 1.00 84.12 84 ALA A N 1
ATOM 625 C CA . ALA A 1 84 ? -5.034 2.663 12.420 1.00 84.12 84 ALA A CA 1
ATOM 626 C C . ALA A 1 84 ? -6.486 3.043 12.026 1.00 84.12 84 ALA A C 1
ATOM 628 O O . ALA A 1 84 ? -7.040 4.014 12.532 1.00 84.12 84 ALA A O 1
ATOM 629 N N . GLY A 1 85 ? -7.106 2.279 11.117 1.00 81.81 85 GLY A N 1
ATOM 630 C CA . GLY A 1 85 ? -8.466 2.528 10.621 1.00 81.81 85 GLY A CA 1
ATOM 631 C C . GLY A 1 85 ? -8.565 3.539 9.474 1.00 81.81 85 GLY A C 1
ATOM 632 O O . GLY A 1 85 ? -9.654 3.732 8.944 1.00 81.81 85 GLY A O 1
ATOM 633 N N . VAL A 1 86 ? -7.454 4.156 9.068 1.00 80.44 86 VAL A N 1
ATOM 634 C CA . VAL A 1 86 ? -7.368 4.969 7.850 1.00 80.44 86 VAL A CA 1
ATOM 635 C C . VAL A 1 86 ? -6.966 4.064 6.692 1.00 80.44 86 VAL A C 1
ATOM 637 O O . VAL A 1 86 ? -5.988 3.318 6.803 1.00 80.44 86 VAL A O 1
ATOM 640 N N . ARG A 1 87 ? -7.716 4.141 5.592 1.00 83.62 87 ARG A N 1
ATOM 641 C CA . ARG A 1 87 ? -7.453 3.397 4.363 1.00 83.62 87 ARG A CA 1
ATOM 642 C C . ARG A 1 87 ? -6.916 4.330 3.291 1.00 83.62 87 ARG A C 1
ATOM 644 O O . ARG A 1 87 ? -7.537 5.334 2.961 1.00 83.62 87 ARG A O 1
ATOM 651 N N . PHE A 1 88 ? -5.804 3.948 2.694 1.00 80.94 88 PHE A N 1
ATOM 652 C CA . PHE A 1 88 ? -5.237 4.600 1.526 1.00 80.94 88 PHE A CA 1
ATOM 653 C C . PHE A 1 88 ? -5.491 3.708 0.321 1.00 80.94 88 PHE A C 1
ATOM 655 O O . PHE A 1 88 ? -5.171 2.525 0.385 1.00 80.94 88 PHE A O 1
ATOM 662 N N . GLU A 1 89 ? -6.077 4.243 -0.744 1.00 82.31 89 GLU A N 1
ATOM 663 C CA . GLU A 1 89 ? -6.401 3.505 -1.970 1.00 82.31 89 GLU A CA 1
ATOM 664 C C . GLU A 1 89 ? -5.630 4.128 -3.134 1.00 82.31 89 GLU A C 1
ATOM 666 O O . GLU A 1 89 ? -5.637 5.345 -3.293 1.00 82.31 89 GLU A O 1
ATOM 671 N N . VAL A 1 90 ? -4.956 3.306 -3.932 1.00 79.19 90 VAL A N 1
ATOM 672 C CA . VAL A 1 90 ? -4.232 3.709 -5.141 1.00 79.19 90 VAL A CA 1
ATOM 673 C C . VAL A 1 90 ? -4.845 2.977 -6.324 1.00 79.19 90 VAL A C 1
ATOM 675 O O . VAL A 1 90 ? -5.031 1.760 -6.259 1.00 79.19 90 VAL A O 1
ATOM 678 N N . GLY A 1 91 ? -5.140 3.701 -7.400 1.00 74.62 91 GLY A N 1
ATOM 679 C CA . GLY A 1 91 ? -5.645 3.129 -8.642 1.00 74.62 91 GLY A CA 1
ATOM 680 C C . GLY A 1 91 ? -5.223 3.943 -9.861 1.00 74.62 91 GLY A C 1
ATOM 681 O O . GLY A 1 91 ? -4.873 5.120 -9.758 1.00 74.62 91 GLY A O 1
ATOM 682 N N . ALA A 1 92 ? -5.249 3.298 -11.027 1.00 64.38 92 ALA A N 1
ATOM 683 C CA . ALA A 1 92 ? -5.174 4.010 -12.295 1.00 64.38 92 ALA A CA 1
ATOM 684 C C . ALA A 1 92 ? -6.545 4.623 -12.614 1.00 64.38 92 ALA A C 1
ATOM 686 O O . ALA A 1 92 ? -7.562 3.928 -12.529 1.00 64.38 92 ALA A O 1
ATOM 687 N N . THR A 1 93 ? -6.556 5.901 -12.985 1.00 55.09 93 THR A N 1
ATOM 688 C CA . THR A 1 93 ? -7.701 6.579 -13.605 1.00 55.09 93 THR A CA 1
ATOM 689 C C . THR A 1 93 ? -7.421 6.921 -15.059 1.00 55.09 93 THR A C 1
ATOM 691 O O . THR A 1 93 ? -6.237 7.117 -15.425 1.00 55.09 93 THR A O 1
#

pLDDT: mean 75.49, std 11.74, range [42.81, 88.12]

Foldseek 3Di:
DDPFWKKKFKAALVRDTDDIDTPPDPPDDPQWDDDVVFIKGKAAAPKWKDKAVRGDPCVPFDQDPVRTTIDTDHAAIWMWIGDPSMIMIMHGD

Secondary structure (DSSP, 8-state):
-PPPPEEEEEE-TTS-EEEEEETT---S--SEEEETTEEEEEEETT-EEEETTEE--TTSSPB-TTSEEEEEE-TT--EEEEETTEEEEEEE-

Nearest PDB structures (foldseek):
  4clc-assembly1_C-2  TM=5.118E-01  e=5.065E+00  Saccharomyces cerevisiae
  2j3w-assembly1_C  TM=4.278E-01  e=5.345E+00  Mus musculus
  3is1-assembly1_X  TM=2.960E-01  e=9.156E+00  Staphylococcus saprophyticus subsp. saprophyticus ATCC 15305 = NCTC 7292
  3hs0-assembly2_A  TM=2.355E-01  e=5.345E+00  Naja kaouthia

Sequence (93 aa):
MSAQTIEAAIRFPDGEIRERLCVGQRRGFGLLEPAGDGWTLCIPFGAKASCEGVAVDLRALTIDASGERHFPYAFGHSASVDMAGVRFEVGAT